Protein AF-A0A938MLX8-F1 (afdb_monomer)

Foldseek 3Di:
DVVVVVVVLVVCCVPPNPVVVVVVVVVVVVVLVVVLVVVVVPPDQLLPAEDEDPPQAQDVCSLVVLVVVVVVVNSVSVSVNVSVVSNHHYGGDDYPD

Sequence (97 aa):
MGSMKASVRRLYVRRAGEKSWDRRVKAVEDIWRTIRAQVQALKLDYSRVRLYQDGLPNCGHEPEIVKGLAQSGSQNHQLLQELMEKGATVMGTESPE

Mean predicted aligned error: 4.67 Å

Structure (mmCIF, N/CA/C/O backbone):
data_AF-A0A938MLX8-F1
#
_entry.id   AF-A0A938MLX8-F1
#
loop_
_atom_site.group_PDB
_atom_site.id
_atom_site.type_symbol
_atom_site.label_atom_id
_atom_site.label_alt_id
_atom_site.label_comp_id
_atom_site.label_asym_id
_atom_site.label_entity_id
_atom_site.label_seq_id
_atom_site.pdbx_PDB_ins_code
_atom_site.Cartn_x
_atom_site.Cartn_y
_atom_site.Cartn_z
_atom_site.occupancy
_atom_site.B_iso_or_equiv
_atom_site.auth_seq_id
_atom_site.auth_comp_id
_atom_site.auth_asym_id
_atom_site.auth_atom_id
_atom_site.pdbx_PDB_model_num
ATOM 1 N N . MET A 1 1 ? 16.602 2.806 0.474 1.00 51.03 1 MET A N 1
ATOM 2 C CA . MET A 1 1 ? 16.179 1.853 -0.589 1.00 51.03 1 MET A CA 1
ATOM 3 C C . MET A 1 1 ? 16.364 2.348 -2.039 1.00 51.03 1 MET A C 1
ATOM 5 O O . MET A 1 1 ? 16.302 1.526 -2.948 1.00 51.03 1 MET A O 1
ATOM 9 N N . GLY A 1 2 ? 16.637 3.635 -2.312 1.00 56.06 2 GLY A N 1
ATOM 10 C CA . GLY A 1 2 ? 16.808 4.135 -3.694 1.00 56.06 2 GLY A CA 1
ATOM 11 C C . GLY A 1 2 ? 18.058 3.629 -4.439 1.00 56.06 2 GLY A C 1
ATOM 12 O O . GLY A 1 2 ? 17.990 3.333 -5.631 1.00 56.06 2 GLY A O 1
ATOM 13 N N . SER A 1 3 ? 19.184 3.442 -3.740 1.00 60.69 3 SER A N 1
ATOM 14 C CA . SER A 1 3 ? 20.443 2.960 -4.338 1.00 60.69 3 SER A CA 1
ATOM 15 C C . SER A 1 3 ? 20.351 1.518 -4.854 1.00 60.69 3 SER A C 1
ATOM 17 O O . SER A 1 3 ? 20.893 1.204 -5.913 1.00 60.69 3 SER A O 1
ATOM 19 N N . MET A 1 4 ? 19.604 0.654 -4.157 1.00 69.19 4 MET A N 1
ATOM 20 C CA . MET A 1 4 ? 19.386 -0.738 -4.556 1.00 69.19 4 MET A CA 1
ATOM 21 C C . MET A 1 4 ? 18.510 -0.838 -5.813 1.00 69.19 4 MET A C 1
ATOM 23 O O . MET A 1 4 ? 18.883 -1.543 -6.748 1.00 69.19 4 MET A O 1
ATOM 27 N N . LYS A 1 5 ? 17.413 -0.065 -5.899 1.00 74.62 5 LYS A N 1
ATOM 28 C CA . LYS A 1 5 ? 16.586 0.034 -7.121 1.00 74.62 5 LYS A CA 1
ATOM 29 C C . LYS A 1 5 ? 17.423 0.446 -8.338 1.00 74.62 5 LYS A C 1
ATOM 31 O O . LYS A 1 5 ? 17.307 -0.168 -9.398 1.00 74.62 5 LYS A O 1
ATOM 36 N N . ALA A 1 6 ? 18.299 1.440 -8.179 1.00 80.12 6 ALA A N 1
ATOM 37 C CA . ALA A 1 6 ? 19.171 1.904 -9.257 1.00 80.12 6 ALA A CA 1
ATOM 38 C C . ALA A 1 6 ? 20.184 0.830 -9.696 1.00 80.12 6 ALA A C 1
ATOM 40 O O . ALA A 1 6 ? 20.385 0.627 -10.894 1.00 80.12 6 ALA A O 1
ATOM 41 N N . SER A 1 7 ? 20.787 0.105 -8.749 1.00 84.56 7 SER A N 1
ATOM 42 C CA . SER A 1 7 ? 21.702 -1.005 -9.051 1.00 84.56 7 SER A CA 1
ATOM 43 C C . SER A 1 7 ? 21.001 -2.163 -9.765 1.00 84.56 7 SER A C 1
ATOM 45 O O . SER A 1 7 ? 21.520 -2.656 -10.766 1.00 84.56 7 SER A O 1
ATOM 47 N N . VAL A 1 8 ? 19.802 -2.546 -9.315 1.00 86.38 8 VAL A N 1
ATOM 48 C CA . VAL A 1 8 ? 18.985 -3.589 -9.958 1.00 86.38 8 VAL A CA 1
ATOM 49 C C . VAL A 1 8 ? 18.629 -3.194 -11.390 1.00 86.38 8 VAL A C 1
ATOM 51 O O . VAL A 1 8 ? 18.827 -3.995 -12.304 1.00 86.38 8 VAL A O 1
ATOM 54 N N . ARG A 1 9 ? 18.181 -1.949 -11.614 1.00 88.62 9 ARG A N 1
ATOM 55 C CA . ARG A 1 9 ? 17.902 -1.441 -12.965 1.00 88.62 9 ARG A CA 1
ATOM 56 C C . ARG A 1 9 ? 19.140 -1.521 -13.852 1.00 88.62 9 ARG A C 1
ATOM 58 O O . ARG A 1 9 ? 19.057 -2.083 -14.937 1.00 88.62 9 ARG A O 1
ATOM 65 N N . ARG A 1 10 ? 20.288 -0.996 -13.400 1.00 89.50 10 ARG A N 1
ATOM 66 C CA . ARG A 1 10 ? 21.535 -1.004 -14.190 1.00 89.50 10 ARG A CA 1
ATOM 67 C C . ARG A 1 10 ? 21.939 -2.416 -14.610 1.00 89.50 10 ARG A C 1
ATOM 69 O O . ARG A 1 10 ? 22.255 -2.634 -15.776 1.00 89.50 10 ARG A O 1
ATOM 76 N N . LEU A 1 11 ? 21.905 -3.370 -13.679 1.00 90.12 11 LEU A N 1
ATOM 77 C CA . LEU A 1 11 ? 22.243 -4.766 -13.963 1.00 90.12 11 LEU A CA 1
ATOM 78 C C . LEU A 1 11 ? 21.263 -5.396 -14.959 1.00 90.12 11 LEU A C 1
ATOM 80 O O . LEU A 1 11 ? 21.689 -6.073 -15.895 1.00 90.12 11 LEU A O 1
ATOM 84 N N . TYR A 1 12 ? 19.964 -5.142 -14.791 1.00 88.56 12 TYR A N 1
ATOM 85 C CA . TYR A 1 12 ? 18.938 -5.675 -15.679 1.00 88.56 12 TYR A CA 1
ATOM 86 C C . TYR A 1 12 ? 19.048 -5.093 -17.091 1.00 88.56 12 TYR A C 1
ATOM 88 O O . TYR A 1 12 ? 19.083 -5.845 -18.063 1.00 88.56 12 TYR A O 1
ATOM 96 N N . VAL A 1 13 ? 19.173 -3.769 -17.210 1.00 92.00 13 VAL A N 1
ATOM 97 C CA . VAL A 1 13 ? 19.330 -3.068 -18.493 1.00 92.00 13 VAL A CA 1
ATOM 98 C C . VAL A 1 13 ? 20.593 -3.532 -19.215 1.00 92.00 13 VAL A C 1
ATOM 100 O O . VAL A 1 13 ? 20.529 -3.810 -20.408 1.00 92.00 13 VAL A O 1
ATOM 103 N N . ARG A 1 14 ? 21.717 -3.711 -18.505 1.00 91.25 14 ARG A N 1
ATOM 104 C CA . ARG A 1 14 ? 22.954 -4.244 -19.102 1.00 91.25 14 ARG A CA 1
ATOM 105 C C . ARG A 1 14 ? 22.751 -5.631 -19.724 1.00 91.25 14 ARG A C 1
ATOM 107 O O . ARG A 1 14 ? 23.379 -5.934 -20.731 1.00 91.25 14 ARG A O 1
ATOM 114 N N . ARG A 1 15 ? 21.908 -6.476 -19.123 1.00 91.06 15 ARG A N 1
ATOM 115 C CA . ARG A 1 15 ? 21.667 -7.854 -19.582 1.00 91.06 15 ARG A CA 1
ATOM 116 C C . ARG A 1 15 ? 20.574 -7.960 -20.649 1.00 91.06 15 ARG A C 1
ATOM 118 O O . ARG A 1 15 ? 20.701 -8.781 -21.548 1.00 91.06 15 ARG A O 1
ATOM 125 N N . ALA A 1 16 ? 19.491 -7.198 -20.517 1.00 89.25 16 ALA A N 1
ATOM 126 C CA . ALA A 1 16 ? 18.250 -7.400 -21.273 1.00 89.25 16 ALA A CA 1
ATOM 127 C C . ALA A 1 16 ? 17.790 -6.168 -22.077 1.00 89.25 16 ALA A C 1
ATOM 129 O O . ALA A 1 16 ? 16.823 -6.261 -22.836 1.00 89.25 16 ALA A O 1
ATOM 130 N N . GLY A 1 17 ? 18.465 -5.027 -21.929 1.00 93.00 17 GLY A N 1
ATOM 131 C CA . GLY A 1 17 ? 18.152 -3.770 -22.606 1.00 93.00 17 GLY A CA 1
ATOM 132 C C . GLY A 1 17 ? 17.020 -2.961 -21.961 1.00 93.00 17 GLY A C 1
ATOM 133 O O . G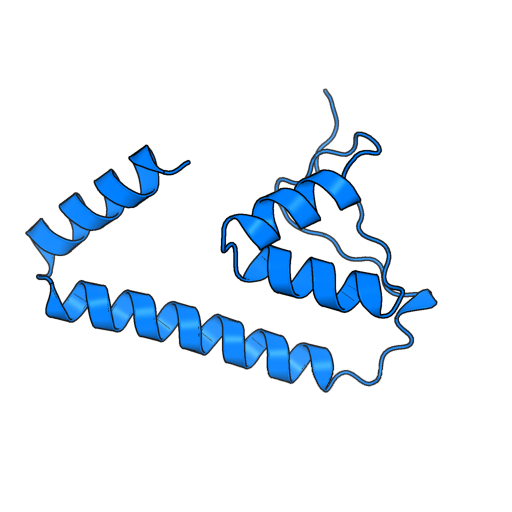LY A 1 17 ? 16.212 -3.471 -21.182 1.00 93.00 17 GLY A O 1
ATOM 134 N N . GLU A 1 18 ? 16.950 -1.679 -22.328 1.00 92.50 18 GLU A N 1
ATOM 135 C CA . GLU A 1 18 ? 15.975 -0.711 -21.796 1.00 92.50 18 GLU A CA 1
ATOM 136 C C . GLU A 1 18 ? 14.520 -1.107 -22.101 1.00 92.50 18 GLU A C 1
ATOM 138 O O . GLU A 1 18 ? 13.683 -1.151 -21.207 1.00 92.50 18 GLU A O 1
ATOM 143 N N . LYS A 1 19 ? 14.222 -1.550 -23.331 1.00 92.19 19 LYS A N 1
ATOM 144 C CA . LYS A 1 19 ? 12.859 -1.982 -23.703 1.00 92.19 19 LYS A CA 1
ATOM 145 C C . LYS A 1 19 ? 12.338 -3.141 -22.845 1.00 92.19 19 LYS A C 1
ATOM 147 O O . LYS A 1 19 ? 11.134 -3.246 -22.624 1.00 92.19 19 LYS A O 1
ATOM 152 N N . SER A 1 20 ? 13.217 -4.045 -22.412 1.00 92.00 20 SER A N 1
ATOM 153 C CA . SER A 1 20 ? 12.838 -5.165 -21.542 1.00 92.00 20 SER A CA 1
ATOM 154 C C . SER A 1 20 ? 12.608 -4.694 -20.108 1.00 92.00 20 SER A C 1
ATOM 156 O O . SER A 1 20 ? 11.712 -5.201 -19.435 1.00 92.00 20 SER A O 1
ATOM 158 N N . TRP A 1 21 ? 13.384 -3.706 -19.652 1.00 92.44 21 TRP A N 1
ATOM 159 C CA . TRP A 1 21 ? 13.163 -3.046 -18.369 1.00 92.44 21 TRP A CA 1
ATOM 160 C C . TRP A 1 21 ? 11.799 -2.352 -18.328 1.00 92.44 21 TRP A C 1
ATOM 162 O O . TRP A 1 21 ? 11.022 -2.615 -17.413 1.00 92.44 21 TRP A O 1
ATOM 172 N N . ASP A 1 22 ? 11.461 -1.5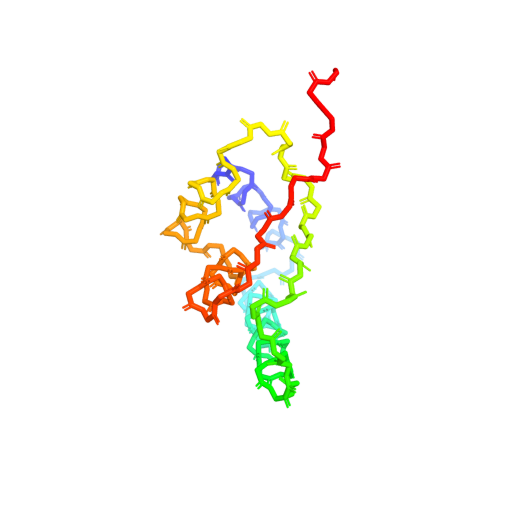65 -19.350 1.00 92.69 22 ASP A N 1
ATOM 173 C CA . ASP A 1 22 ? 10.177 -0.857 -19.416 1.00 92.69 22 ASP A CA 1
ATOM 174 C C . ASP A 1 22 ? 8.991 -1.828 -19.420 1.00 92.69 22 ASP A C 1
ATOM 176 O O . ASP A 1 22 ? 8.020 -1.643 -18.686 1.00 92.69 22 ASP A O 1
ATOM 180 N N . ARG A 1 23 ? 9.089 -2.930 -20.180 1.00 94.12 23 ARG A N 1
ATOM 181 C CA . ARG A 1 23 ? 8.078 -4.001 -20.150 1.00 94.12 23 ARG A CA 1
ATOM 182 C C . ARG A 1 23 ? 7.936 -4.620 -18.764 1.00 94.12 23 ARG A C 1
ATOM 184 O O . ARG A 1 23 ? 6.818 -4.894 -18.343 1.00 94.12 23 ARG A O 1
ATOM 191 N N . ARG A 1 24 ? 9.048 -4.845 -18.057 1.00 92.50 24 ARG A N 1
ATOM 192 C CA . ARG A 1 24 ? 9.029 -5.387 -16.694 1.00 92.50 24 ARG A CA 1
ATOM 193 C C . ARG A 1 24 ? 8.355 -4.422 -15.723 1.00 92.50 24 ARG A C 1
ATOM 195 O O . ARG A 1 24 ? 7.534 -4.871 -14.931 1.00 92.50 24 ARG A O 1
ATOM 202 N N . VAL A 1 25 ? 8.695 -3.133 -15.775 1.00 91.81 25 VAL A N 1
ATOM 203 C CA . VAL A 1 25 ? 8.066 -2.104 -14.931 1.00 91.81 25 VAL A CA 1
ATOM 204 C C . VAL A 1 25 ? 6.561 -2.084 -15.178 1.00 91.81 25 VAL A C 1
ATOM 206 O O . VAL A 1 25 ? 5.796 -2.257 -14.233 1.00 91.81 25 VAL A O 1
ATOM 209 N N . LYS A 1 26 ? 6.146 -2.017 -16.447 1.00 94.94 26 LYS A N 1
ATOM 210 C CA . LYS A 1 26 ? 4.731 -2.037 -16.826 1.00 94.94 26 LYS A CA 1
ATOM 211 C C . LYS A 1 26 ? 4.008 -3.301 -16.351 1.00 94.94 26 LYS A C 1
ATOM 213 O O . LYS A 1 26 ? 2.909 -3.212 -15.820 1.00 94.94 26 LYS A O 1
ATOM 218 N N . ALA A 1 27 ? 4.630 -4.473 -16.477 1.00 95.81 27 ALA A N 1
ATOM 219 C CA . ALA A 1 27 ? 4.041 -5.722 -15.995 1.00 95.81 27 ALA A CA 1
ATOM 220 C C . ALA A 1 27 ? 3.821 -5.714 -14.471 1.00 95.81 27 ALA A C 1
ATOM 222 O O . ALA A 1 27 ? 2.791 -6.185 -13.995 1.00 95.81 27 ALA A O 1
ATOM 223 N N . VAL A 1 28 ? 4.762 -5.158 -13.700 1.00 94.25 28 VAL A N 1
ATOM 224 C CA . VAL A 1 28 ? 4.612 -5.006 -12.243 1.00 94.25 28 VAL A CA 1
ATOM 225 C C . VAL A 1 28 ? 3.490 -4.020 -11.906 1.00 94.25 28 VAL A C 1
ATOM 227 O O . VAL A 1 28 ? 2.677 -4.304 -11.027 1.00 94.25 28 VAL A O 1
ATOM 230 N N . GLU A 1 29 ? 3.397 -2.900 -12.623 1.00 94.19 29 GLU A N 1
ATOM 231 C CA . GLU A 1 29 ? 2.303 -1.938 -12.456 1.00 94.19 29 GLU A CA 1
ATOM 232 C C . GLU A 1 29 ? 0.936 -2.565 -12.766 1.00 94.19 29 GLU A C 1
ATOM 234 O O . GLU A 1 29 ? -0.023 -2.367 -12.017 1.00 94.19 29 GLU A O 1
ATOM 239 N N . ASP A 1 30 ? 0.852 -3.360 -13.834 1.00 97.00 30 ASP A N 1
ATOM 240 C CA . ASP A 1 30 ? -0.357 -4.077 -14.241 1.00 97.00 30 ASP A CA 1
ATOM 241 C C . ASP A 1 30 ? -0.792 -5.111 -13.188 1.00 97.00 30 ASP A C 1
ATOM 243 O O . ASP A 1 30 ? -1.986 -5.220 -12.885 1.00 97.00 30 ASP A O 1
ATOM 247 N N . ILE A 1 31 ? 0.164 -5.829 -12.584 1.00 97.00 31 ILE A N 1
ATOM 248 C CA . ILE A 1 31 ? -0.095 -6.748 -11.467 1.00 97.00 31 ILE A CA 1
ATOM 249 C C . ILE A 1 31 ? -0.702 -5.985 -10.288 1.00 97.00 31 ILE A C 1
ATOM 251 O O . ILE A 1 31 ? -1.770 -6.361 -9.805 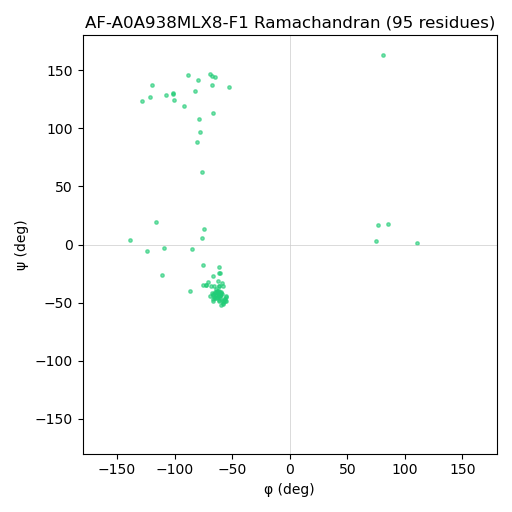1.00 97.00 31 ILE A O 1
ATOM 255 N N . TRP A 1 32 ? -0.078 -4.888 -9.852 1.00 96.06 32 TRP A N 1
ATOM 256 C CA . TRP A 1 32 ? -0.582 -4.115 -8.713 1.00 96.06 32 TRP A CA 1
ATOM 257 C C . TRP A 1 32 ? -1.948 -3.488 -8.979 1.00 96.06 32 TRP A C 1
ATOM 259 O O . TRP A 1 32 ? -2.803 -3.492 -8.092 1.00 96.06 32 TRP A O 1
ATOM 269 N N . ARG A 1 33 ? -2.196 -3.006 -10.203 1.00 96.50 33 ARG A N 1
ATOM 270 C CA . ARG A 1 33 ? -3.524 -2.528 -10.610 1.00 96.50 33 ARG A CA 1
ATOM 271 C C . ARG A 1 33 ? -4.569 -3.641 -10.510 1.00 96.50 33 ARG A C 1
ATOM 273 O O . ARG A 1 33 ? -5.663 -3.403 -10.004 1.00 96.50 33 ARG A O 1
ATOM 280 N N . THR A 1 34 ? -4.230 -4.848 -10.962 1.00 97.88 34 THR A N 1
ATOM 281 C CA . THR A 1 34 ? -5.138 -6.003 -10.930 1.00 97.88 34 THR A CA 1
ATOM 282 C C . THR A 1 34 ? -5.429 -6.442 -9.498 1.00 97.88 34 THR A C 1
ATOM 284 O O . THR A 1 34 ? -6.594 -6.595 -9.143 1.00 97.88 34 THR A O 1
ATOM 287 N N . ILE A 1 35 ? -4.401 -6.571 -8.652 1.00 96.94 35 ILE A N 1
ATOM 288 C CA . ILE A 1 35 ? -4.558 -6.906 -7.227 1.00 96.94 35 ILE A CA 1
ATOM 289 C C . ILE A 1 35 ? -5.473 -5.888 -6.543 1.00 96.94 35 ILE A C 1
ATOM 291 O O . ILE A 1 35 ? -6.438 -6.278 -5.891 1.00 96.94 35 ILE A O 1
ATOM 295 N N . ARG A 1 36 ? -5.221 -4.586 -6.741 1.00 96.00 36 ARG A N 1
ATOM 296 C CA . ARG A 1 36 ? -6.048 -3.509 -6.181 1.00 96.00 36 ARG A CA 1
ATOM 297 C C . ARG A 1 36 ? -7.514 -3.654 -6.584 1.00 96.00 36 ARG A C 1
ATOM 299 O O . ARG A 1 36 ? -8.380 -3.613 -5.717 1.00 96.00 36 ARG A O 1
ATOM 306 N N . ALA A 1 37 ? -7.787 -3.862 -7.872 1.00 96.31 37 ALA A N 1
ATOM 307 C CA . ALA A 1 37 ? -9.150 -4.037 -8.367 1.00 96.31 37 ALA A CA 1
ATOM 308 C C . ALA A 1 37 ? -9.840 -5.261 -7.742 1.00 96.31 37 ALA A C 1
ATOM 310 O O . ALA A 1 37 ? -10.988 -5.163 -7.316 1.00 96.31 37 ALA A O 1
ATOM 311 N N . GLN A 1 38 ? -9.137 -6.393 -7.637 1.00 97.50 38 GLN A N 1
ATOM 312 C C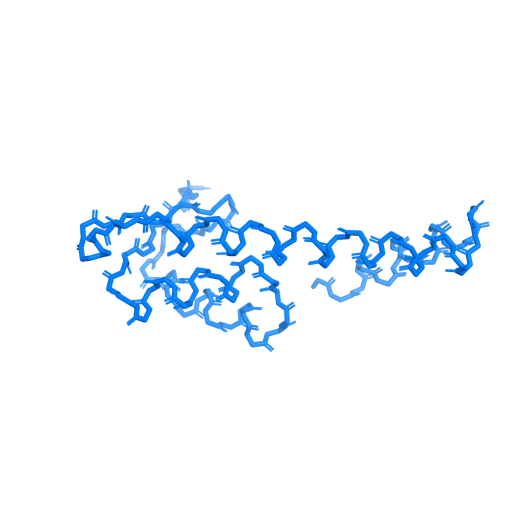A . GLN A 1 38 ? -9.695 -7.608 -7.038 1.00 97.50 38 GLN A CA 1
ATOM 313 C C . GLN A 1 38 ? -9.977 -7.433 -5.545 1.00 97.50 38 GLN A C 1
ATOM 315 O O . GLN A 1 38 ? -11.065 -7.772 -5.096 1.00 97.50 38 GLN A O 1
ATOM 320 N N . VAL A 1 39 ? -9.050 -6.840 -4.785 1.00 95.12 39 VAL A N 1
ATOM 321 C CA . VAL A 1 39 ? -9.253 -6.575 -3.353 1.00 95.12 39 VAL A CA 1
ATOM 322 C C . VAL A 1 39 ? -10.432 -5.630 -3.133 1.00 95.12 39 VAL A C 1
ATOM 324 O O . VAL A 1 39 ? -11.274 -5.895 -2.284 1.00 95.12 39 VAL A O 1
ATOM 327 N N . GLN A 1 40 ? -10.547 -4.560 -3.924 1.00 89.81 40 GLN A N 1
ATOM 328 C CA . GLN A 1 40 ? -11.668 -3.622 -3.816 1.00 89.81 40 GLN A CA 1
ATOM 329 C C . GLN A 1 40 ? -13.016 -4.248 -4.205 1.00 89.81 40 GLN A C 1
ATOM 331 O O . GLN A 1 40 ? -14.051 -3.805 -3.709 1.00 89.81 40 GLN A O 1
ATOM 336 N N . ALA A 1 41 ? -13.012 -5.271 -5.064 1.00 95.44 41 ALA A N 1
ATOM 337 C CA . ALA A 1 41 ? -14.205 -6.037 -5.409 1.00 95.44 41 ALA A CA 1
ATOM 338 C C . ALA A 1 41 ? -14.628 -7.020 -4.302 1.00 95.44 41 ALA A C 1
ATOM 340 O O . ALA A 1 41 ? -15.786 -7.453 -4.286 1.00 95.44 41 ALA A O 1
ATOM 341 N N . LEU A 1 42 ? -13.737 -7.348 -3.355 1.00 93.19 42 LEU A N 1
ATOM 342 C CA . LEU A 1 42 ? -14.117 -8.077 -2.149 1.00 93.19 42 LEU A CA 1
ATOM 343 C C . LEU A 1 42 ? -15.029 -7.166 -1.316 1.00 93.19 42 LEU A C 1
ATOM 345 O O . LEU A 1 42 ? -14.616 -6.123 -0.807 1.00 93.19 42 LEU A O 1
ATOM 349 N N . LYS A 1 43 ? -16.298 -7.558 -1.181 1.00 91.94 43 LYS A N 1
ATOM 350 C CA . LYS A 1 43 ? -17.309 -6.849 -0.381 1.00 91.94 43 LYS A CA 1
ATOM 351 C C . LYS A 1 43 ? -17.093 -7.110 1.114 1.00 91.94 43 LYS A C 1
ATOM 353 O O . LYS A 1 43 ? -17.921 -7.741 1.765 1.00 91.94 43 LYS A O 1
ATOM 358 N N . LEU A 1 44 ? -15.939 -6.694 1.626 1.00 94.88 44 LEU A N 1
ATOM 359 C CA . LEU A 1 44 ? -15.538 -6.883 3.016 1.00 94.88 44 LEU A CA 1
ATOM 360 C C . LEU A 1 44 ? -16.030 -5.727 3.885 1.00 94.88 44 LEU A C 1
ATOM 362 O O . LEU A 1 44 ? -16.033 -4.571 3.464 1.00 94.88 44 LEU A O 1
ATOM 366 N N . ASP A 1 45 ? -16.375 -6.048 5.127 1.00 96.31 45 ASP A N 1
ATOM 367 C CA . ASP A 1 45 ? -16.494 -5.055 6.189 1.00 96.31 45 ASP A CA 1
ATOM 368 C C . ASP A 1 45 ? -15.089 -4.698 6.684 1.00 96.31 45 ASP A C 1
ATOM 370 O O . ASP A 1 45 ? -14.494 -5.411 7.498 1.00 96.31 45 ASP A O 1
ATOM 374 N N . TYR A 1 46 ? -14.545 -3.602 6.153 1.00 96.81 46 TYR A N 1
ATOM 375 C CA . TYR A 1 46 ? -13.177 -3.179 6.430 1.00 96.81 46 TYR A CA 1
ATOM 376 C C . TYR A 1 46 ? -12.926 -2.868 7.905 1.00 96.81 46 TYR A C 1
ATOM 378 O O . TYR A 1 46 ? -11.806 -3.082 8.347 1.00 96.81 46 TYR A O 1
ATOM 386 N N . SER A 1 47 ? -13.943 -2.513 8.698 1.00 96.88 47 SER A N 1
ATOM 387 C CA . SER A 1 47 ? -13.781 -2.288 10.146 1.00 96.88 47 SER A CA 1
ATOM 388 C C . SER A 1 47 ? -13.302 -3.530 10.912 1.00 96.88 47 SER A C 1
ATOM 390 O O . SER A 1 47 ? -12.775 -3.434 12.020 1.00 96.88 47 SER A O 1
ATOM 392 N N . ARG A 1 48 ? -13.466 -4.714 10.312 1.00 97.44 48 ARG A N 1
ATOM 393 C CA . ARG A 1 48 ? -13.068 -6.011 10.872 1.00 97.44 48 ARG A CA 1
ATOM 394 C C . ARG A 1 48 ? -11.866 -6.622 10.156 1.00 97.44 48 ARG A C 1
ATOM 396 O O . ARG A 1 48 ? -11.410 -7.700 10.542 1.00 97.44 48 ARG A O 1
ATOM 403 N N . VAL A 1 49 ? -11.365 -5.970 9.109 1.00 97.94 49 VAL A N 1
ATOM 404 C CA . VAL A 1 49 ? -10.238 -6.457 8.313 1.00 97.94 49 VAL A CA 1
ATOM 405 C C . VAL A 1 49 ? -8.929 -6.096 9.002 1.00 97.94 49 VAL A C 1
ATOM 407 O O . VAL A 1 49 ? -8.697 -4.948 9.379 1.00 97.94 49 VAL A O 1
ATOM 410 N N . ARG A 1 50 ? -8.050 -7.092 9.110 1.00 97.75 50 ARG A N 1
ATOM 411 C CA . ARG A 1 50 ? -6.662 -6.924 9.538 1.00 97.75 50 ARG A CA 1
ATOM 412 C C . ARG A 1 50 ? -5.740 -7.108 8.341 1.00 97.75 50 ARG A C 1
ATOM 414 O O . ARG A 1 50 ? -5.868 -8.094 7.616 1.00 97.75 50 ARG A O 1
ATOM 421 N N . LEU A 1 51 ? -4.842 -6.156 8.128 1.00 97.31 51 LEU A N 1
ATOM 422 C CA . LEU A 1 51 ? -3.878 -6.158 7.035 1.00 97.31 51 LEU A CA 1
ATOM 423 C C . LEU A 1 51 ? -2.515 -6.590 7.563 1.00 97.31 51 LEU A C 1
ATOM 425 O O . LEU A 1 51 ? -2.023 -6.025 8.535 1.00 97.31 51 LEU A O 1
ATOM 429 N N . TYR A 1 52 ? -1.902 -7.552 6.885 1.00 95.62 52 TYR A N 1
ATOM 430 C CA . TYR A 1 52 ? -0.575 -8.062 7.207 1.00 95.62 52 TYR A CA 1
ATOM 431 C C . TYR A 1 52 ? 0.325 -7.863 5.990 1.00 95.62 52 TYR A C 1
ATOM 433 O O . TYR A 1 52 ? -0.030 -8.269 4.881 1.00 95.62 52 TYR A O 1
ATOM 441 N N . GLN A 1 53 ? 1.470 -7.220 6.194 1.00 92.50 53 GLN A N 1
ATOM 442 C CA . GLN A 1 53 ? 2.474 -6.972 5.167 1.00 92.50 53 GLN A CA 1
ATOM 443 C C . GLN A 1 53 ? 3.814 -7.444 5.700 1.00 92.50 53 GLN A C 1
ATOM 445 O O . GLN A 1 53 ? 4.262 -6.965 6.732 1.00 92.50 53 GLN A O 1
ATOM 450 N N . ASP A 1 54 ? 4.438 -8.349 4.956 1.00 92.31 54 ASP A N 1
ATOM 451 C CA . ASP A 1 54 ? 5.768 -8.867 5.258 1.00 92.31 54 ASP A CA 1
ATOM 452 C C . ASP A 1 54 ? 6.784 -7.730 5.446 1.00 92.31 54 ASP A C 1
ATOM 454 O O . ASP A 1 54 ? 6.797 -6.771 4.655 1.00 92.31 54 ASP A O 1
ATOM 458 N N . GLY A 1 55 ? 7.613 -7.845 6.488 1.00 90.25 55 GLY A N 1
ATOM 459 C CA . GLY A 1 55 ? 8.633 -6.863 6.844 1.00 90.25 55 GLY A CA 1
ATOM 460 C C . GLY A 1 55 ? 8.117 -5.595 7.536 1.00 90.25 55 GLY A C 1
ATOM 461 O O . GLY A 1 55 ? 8.839 -4.594 7.554 1.00 90.25 55 GLY A O 1
ATOM 462 N N . LEU A 1 56 ? 6.891 -5.592 8.074 1.00 94.00 56 LEU A N 1
ATOM 463 C CA . LEU A 1 56 ? 6.370 -4.464 8.850 1.00 94.00 56 LEU A CA 1
ATOM 464 C C . LEU A 1 56 ? 6.671 -4.671 10.347 1.00 94.00 56 LEU A C 1
ATOM 466 O O . LEU A 1 56 ? 6.197 -5.649 10.924 1.00 94.00 56 LEU A O 1
ATOM 470 N N . PRO A 1 57 ? 7.432 -3.783 11.010 1.00 93.69 57 PRO A N 1
ATOM 471 C CA . PRO A 1 57 ? 7.779 -3.963 12.417 1.00 93.69 57 PRO A CA 1
ATOM 472 C C . PRO A 1 57 ? 6.551 -3.823 13.317 1.00 93.69 57 PRO A C 1
ATOM 474 O O . PRO A 1 57 ? 5.763 -2.902 13.131 1.00 93.69 57 PRO A O 1
ATOM 477 N N . ASN A 1 58 ? 6.417 -4.704 14.308 1.00 93.69 58 ASN A N 1
ATOM 478 C CA . ASN A 1 58 ? 5.439 -4.569 15.383 1.00 93.69 58 ASN A CA 1
ATOM 479 C C . ASN A 1 58 ? 5.971 -3.589 16.440 1.00 93.69 58 ASN A C 1
ATOM 481 O O . ASN A 1 58 ? 6.685 -3.975 17.368 1.00 93.69 58 ASN A O 1
ATOM 485 N N . CYS A 1 59 ? 5.691 -2.303 16.244 1.00 93.69 59 CYS A N 1
ATOM 486 C CA . CYS A 1 59 ? 6.255 -1.200 17.022 1.00 93.69 59 CYS A CA 1
ATOM 487 C C . CYS A 1 59 ? 5.253 -0.091 17.382 1.00 93.69 59 CYS A C 1
ATOM 489 O O . CYS A 1 59 ? 5.659 0.914 17.964 1.00 93.69 59 CYS A O 1
ATOM 491 N N . GLY A 1 60 ? 3.968 -0.236 17.043 1.00 94.19 60 GLY A N 1
ATOM 492 C CA . GLY A 1 60 ? 2.931 0.771 17.306 1.00 94.19 60 GLY A CA 1
ATOM 493 C C . GLY A 1 60 ? 2.974 1.990 16.375 1.00 94.19 60 GLY A C 1
ATOM 494 O O . GLY A 1 60 ? 2.188 2.919 16.551 1.00 94.19 60 GLY A O 1
ATOM 495 N N . HIS A 1 61 ? 3.889 1.992 15.401 1.00 95.69 61 HIS A N 1
ATOM 496 C CA . HIS A 1 61 ? 4.034 3.022 14.368 1.00 95.69 61 HIS A CA 1
ATOM 497 C C . HIS A 1 61 ? 3.781 2.471 12.955 1.00 95.69 61 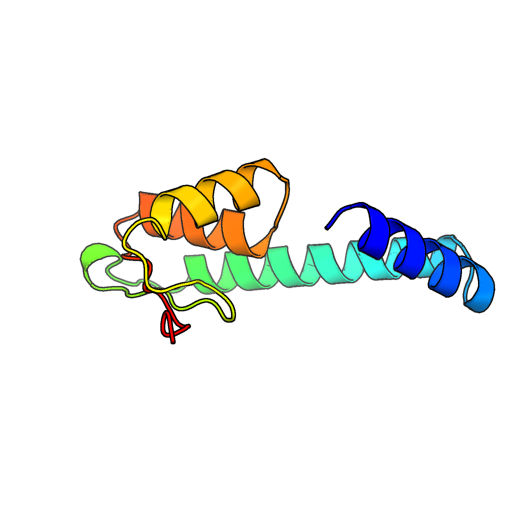HIS A C 1
ATOM 499 O O . HIS A 1 61 ? 4.219 3.037 11.948 1.00 95.69 61 HIS A O 1
ATOM 505 N N . GLU A 1 62 ? 3.110 1.324 12.859 1.00 96.38 62 GLU A N 1
ATOM 506 C CA . GLU A 1 62 ? 2.787 0.659 11.600 1.00 96.38 62 GLU A CA 1
ATOM 507 C C . GLU A 1 62 ? 2.014 1.578 10.644 1.00 96.38 62 GLU A C 1
ATOM 509 O O . GLU A 1 62 ? 2.399 1.655 9.470 1.00 96.38 62 GLU A O 1
ATOM 514 N N . PRO A 1 63 ? 0.979 2.324 11.092 1.00 97.25 63 PRO A N 1
ATOM 515 C CA . PRO A 1 63 ? 0.253 3.242 10.220 1.00 97.25 63 PRO A CA 1
ATOM 516 C C . PRO A 1 63 ? 1.146 4.331 9.611 1.00 97.25 63 PRO A C 1
ATOM 518 O O . PRO A 1 63 ? 1.034 4.643 8.421 1.00 97.25 63 PRO A O 1
ATOM 521 N N . GLU A 1 64 ? 2.056 4.899 10.403 1.00 97.62 64 GLU A N 1
ATOM 522 C CA . GLU A 1 64 ? 2.981 5.951 9.981 1.00 97.62 64 GLU A CA 1
ATOM 523 C C . GLU A 1 64 ? 4.001 5.421 8.972 1.00 97.62 64 GLU A C 1
ATOM 525 O O . GLU A 1 64 ? 4.268 6.077 7.960 1.00 97.62 64 GLU A O 1
ATOM 530 N N . ILE A 1 65 ? 4.528 4.215 9.207 1.00 96.06 65 ILE A N 1
ATOM 531 C CA . ILE A 1 65 ? 5.452 3.541 8.288 1.00 96.06 65 ILE A CA 1
ATOM 532 C C . ILE A 1 65 ? 4.765 3.284 6.946 1.00 96.06 65 ILE A C 1
ATOM 534 O O . ILE A 1 65 ? 5.315 3.62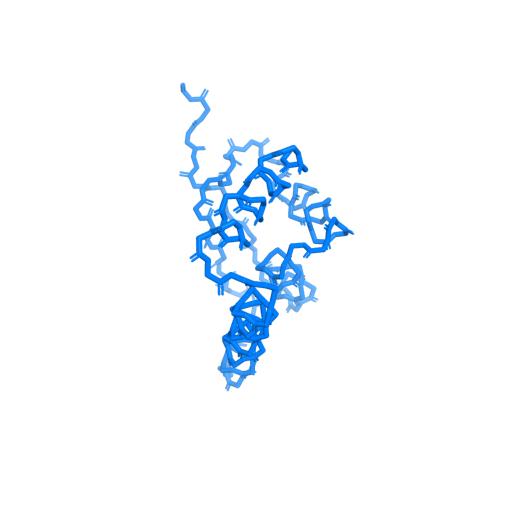7 5.894 1.00 96.06 65 ILE A O 1
ATOM 538 N N . VAL A 1 66 ? 3.541 2.741 6.968 1.00 97.31 66 VAL A N 1
ATOM 539 C CA . VAL A 1 66 ? 2.753 2.506 5.751 1.00 97.31 66 VAL A CA 1
ATOM 540 C C . VAL A 1 66 ? 2.537 3.808 4.987 1.00 97.31 66 VAL A C 1
ATOM 542 O O . VAL A 1 66 ? 2.823 3.862 3.789 1.00 97.31 66 VAL A O 1
ATOM 545 N N . LYS A 1 67 ? 2.108 4.876 5.666 1.00 97.38 67 LYS A N 1
ATOM 546 C CA . LYS A 1 67 ? 1.878 6.186 5.044 1.00 97.38 67 LYS A CA 1
ATOM 547 C C . LYS A 1 67 ? 3.155 6.766 4.425 1.00 97.38 67 LYS A C 1
ATOM 549 O O . LYS A 1 67 ? 3.123 7.234 3.287 1.00 97.38 67 LYS A O 1
ATOM 554 N N . GLY A 1 68 ? 4.289 6.696 5.122 1.00 97.06 68 GLY A N 1
ATOM 555 C CA . GLY A 1 68 ? 5.574 7.180 4.604 1.00 97.06 68 GLY A CA 1
ATOM 556 C C . GLY A 1 68 ? 6.043 6.417 3.358 1.00 97.06 68 GLY A C 1
ATOM 557 O O . GLY A 1 68 ? 6.513 7.009 2.378 1.00 97.06 68 GLY A O 1
ATOM 558 N N . LEU A 1 69 ? 5.867 5.093 3.342 1.00 95.44 69 LEU A N 1
ATOM 559 C CA . LEU A 1 69 ? 6.217 4.256 2.191 1.00 95.44 69 LEU A CA 1
ATOM 560 C C . LEU A 1 69 ? 5.245 4.438 1.017 1.00 95.44 69 LEU A C 1
ATOM 562 O O . LEU A 1 69 ? 5.675 4.430 -0.141 1.00 95.44 69 LEU A O 1
ATOM 566 N N . ALA A 1 70 ? 3.961 4.664 1.293 1.00 96.31 70 ALA A N 1
ATOM 567 C CA . ALA A 1 70 ? 2.962 4.986 0.280 1.00 96.31 70 ALA A CA 1
ATOM 568 C C . ALA A 1 70 ? 3.281 6.313 -0.431 1.00 96.31 70 ALA A C 1
ATOM 570 O O . ALA A 1 70 ? 3.284 6.372 -1.666 1.00 96.31 70 ALA A O 1
ATOM 571 N N . GLN A 1 71 ? 3.647 7.346 0.337 1.00 96.19 71 GLN A N 1
ATOM 572 C CA . GLN A 1 71 ? 4.110 8.642 -0.179 1.00 96.19 71 GLN A CA 1
ATOM 573 C C . GLN A 1 71 ? 5.396 8.521 -1.007 1.00 96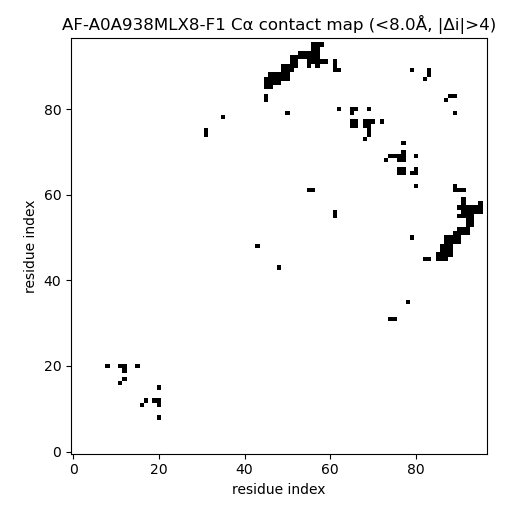.19 71 GLN A C 1
ATOM 575 O O . GLN A 1 71 ? 5.580 9.241 -1.985 1.00 96.19 71 GLN A O 1
ATOM 580 N N . SER A 1 72 ? 6.254 7.555 -0.674 1.00 93.69 72 SER A N 1
ATOM 581 C CA . SER A 1 72 ? 7.471 7.236 -1.434 1.00 93.69 72 SER A CA 1
ATOM 582 C C . SER A 1 72 ? 7.203 6.449 -2.734 1.00 93.69 72 SER A C 1
ATOM 584 O O . SER A 1 72 ? 8.145 6.004 -3.396 1.00 93.69 72 SER A O 1
ATOM 586 N N . GLY A 1 73 ? 5.934 6.244 -3.108 1.00 92.62 73 GLY A N 1
ATOM 587 C CA . GLY A 1 73 ? 5.527 5.589 -4.356 1.00 92.62 73 GLY A CA 1
ATOM 588 C C . GLY A 1 73 ? 5.465 4.062 -4.288 1.00 92.62 73 GLY A C 1
ATOM 589 O O . GLY A 1 73 ? 5.504 3.393 -5.321 1.00 92.62 73 GLY A O 1
ATOM 590 N N . SER A 1 74 ? 5.420 3.481 -3.088 1.00 93.38 74 SER A N 1
ATOM 591 C CA . SER A 1 74 ? 5.334 2.031 -2.920 1.00 93.38 74 SER A CA 1
ATOM 592 C C . SER A 1 74 ? 3.902 1.537 -3.147 1.00 93.38 74 SER A C 1
ATOM 594 O O . SER A 1 74 ? 3.021 1.777 -2.324 1.00 93.38 74 SER A O 1
ATOM 596 N N . GLN A 1 75 ? 3.652 0.851 -4.267 1.00 94.69 75 GLN A N 1
ATOM 597 C CA . GLN A 1 75 ? 2.292 0.489 -4.696 1.00 94.69 75 GLN A CA 1
ATOM 598 C C . GLN A 1 75 ? 1.548 -0.411 -3.700 1.00 94.69 75 GLN A C 1
ATOM 600 O O . GLN A 1 75 ? 0.341 -0.248 -3.519 1.00 94.69 75 GLN A O 1
ATOM 605 N N . ASN A 1 76 ? 2.251 -1.330 -3.029 1.00 94.88 76 ASN A N 1
ATOM 606 C CA . ASN A 1 76 ? 1.650 -2.169 -1.992 1.00 94.88 76 ASN A CA 1
ATOM 607 C C . ASN A 1 76 ? 1.240 -1.338 -0.768 1.00 94.88 76 ASN A C 1
ATOM 609 O O . ASN A 1 76 ? 0.124 -1.480 -0.288 1.00 94.88 76 ASN A O 1
ATOM 613 N N . HIS A 1 77 ? 2.080 -0.404 -0.317 1.00 96.69 77 HIS A N 1
ATOM 614 C CA . HIS A 1 77 ? 1.767 0.452 0.831 1.00 96.69 77 HIS A CA 1
ATOM 615 C C . HIS A 1 77 ? 0.672 1.473 0.511 1.00 96.69 77 HIS A C 1
ATOM 617 O O . HIS A 1 77 ? -0.144 1.773 1.372 1.00 96.69 77 HIS A O 1
ATOM 623 N N . GLN A 1 78 ? 0.585 1.946 -0.736 1.00 97.38 78 GLN A N 1
ATOM 624 C CA . GLN A 1 78 ? -0.558 2.742 -1.196 1.00 97.38 78 GLN A CA 1
ATOM 625 C C . GLN A 1 78 ? -1.867 1.951 -1.113 1.00 97.38 78 GLN A C 1
ATOM 627 O O . GLN A 1 78 ? -2.892 2.498 -0.722 1.00 97.38 78 GLN A O 1
ATOM 632 N N . LEU A 1 79 ? -1.846 0.659 -1.463 1.00 97.19 79 LEU A N 1
ATOM 633 C CA . LEU A 1 79 ? -3.015 -0.202 -1.280 1.00 97.19 79 LEU A CA 1
ATOM 634 C C . LEU A 1 79 ? -3.360 -0.367 0.204 1.00 97.19 79 LEU A C 1
ATOM 636 O O . LEU A 1 79 ? -4.520 -0.205 0.561 1.00 97.19 79 LEU A O 1
ATOM 640 N N . LEU A 1 80 ? -2.379 -0.631 1.070 1.00 97.38 80 LEU A N 1
ATOM 641 C CA . LEU A 1 80 ? -2.615 -0.726 2.515 1.00 97.38 80 LEU A CA 1
ATOM 642 C C . LEU A 1 80 ? -3.236 0.560 3.072 1.00 97.38 80 LEU A C 1
ATOM 644 O O . LEU A 1 80 ? -4.240 0.484 3.774 1.00 97.38 80 LEU A O 1
ATOM 648 N N . GLN A 1 81 ? -2.695 1.725 2.702 1.00 97.88 81 GLN A N 1
ATOM 649 C CA . GLN A 1 81 ? -3.216 3.022 3.126 1.00 97.88 81 GLN A CA 1
ATOM 650 C C . GLN A 1 81 ? -4.685 3.209 2.713 1.00 97.88 81 GLN A C 1
ATOM 652 O O . GLN A 1 81 ? -5.509 3.552 3.554 1.00 97.88 81 GLN A O 1
ATOM 657 N N . GLU A 1 82 ? -5.043 2.930 1.457 1.00 96.94 82 GLU A N 1
ATOM 658 C CA . GLU A 1 82 ? -6.437 3.037 0.994 1.00 96.94 82 GLU A CA 1
ATOM 659 C C . GLU A 1 82 ? -7.390 2.100 1.748 1.00 96.94 82 GLU A C 1
ATOM 661 O O . GLU A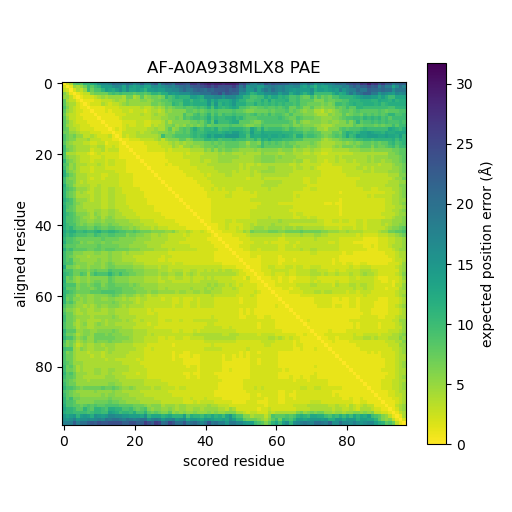 1 82 ? -8.548 2.438 1.986 1.00 96.94 82 GLU A O 1
ATOM 666 N N . LEU A 1 83 ? -6.935 0.899 2.111 1.00 97.50 83 LEU A N 1
ATOM 667 C CA . LEU A 1 83 ? -7.745 -0.045 2.883 1.00 97.50 83 LEU A CA 1
ATOM 668 C C . LEU A 1 83 ? -7.887 0.404 4.343 1.00 97.50 83 LEU A C 1
ATOM 670 O O . LEU A 1 83 ? -8.960 0.244 4.925 1.00 97.50 83 LEU A O 1
ATOM 674 N N . MET A 1 84 ? -6.847 1.015 4.914 1.00 97.38 84 MET A N 1
ATOM 675 C CA . MET A 1 84 ? -6.911 1.637 6.238 1.00 97.38 84 MET A CA 1
ATOM 676 C C . MET A 1 84 ? -7.874 2.826 6.264 1.00 97.38 84 MET A C 1
ATOM 678 O O . MET A 1 84 ? -8.665 2.946 7.193 1.00 97.38 84 MET A O 1
ATOM 682 N N . GLU A 1 85 ? -7.884 3.659 5.220 1.00 96.88 85 GLU A N 1
ATOM 683 C CA . GLU A 1 85 ? -8.846 4.763 5.063 1.00 96.88 85 GLU A CA 1
ATOM 684 C C . GLU A 1 85 ? -10.303 4.265 5.005 1.00 96.88 85 GLU A C 1
ATOM 686 O O . GLU A 1 85 ? -11.223 4.988 5.383 1.00 96.88 85 GLU A O 1
ATOM 691 N N . LYS A 1 86 ? -10.522 3.007 4.599 1.00 96.69 86 LYS A N 1
ATOM 692 C CA . LYS A 1 86 ? -11.831 2.332 4.647 1.00 96.69 86 LYS A CA 1
ATOM 693 C C . LYS A 1 86 ? -12.155 1.688 6.002 1.00 96.69 86 LYS A C 1
ATOM 695 O O . LYS A 1 86 ? -13.256 1.167 6.160 1.00 96.69 86 LYS A O 1
ATOM 700 N N . GLY A 1 87 ? -11.232 1.712 6.963 1.00 97.25 87 GLY A N 1
ATOM 701 C CA . GLY A 1 87 ? -11.418 1.199 8.325 1.00 97.25 87 GLY A CA 1
ATOM 702 C C . GLY A 1 87 ? -10.624 -0.064 8.665 1.00 97.25 87 GLY A C 1
ATOM 703 O O . GLY A 1 87 ? -10.745 -0.553 9.786 1.00 97.25 87 GLY A O 1
ATOM 704 N N . ALA A 1 88 ? -9.817 -0.597 7.742 1.00 97.94 88 ALA A N 1
ATOM 705 C CA . ALA A 1 88 ? -8.971 -1.751 8.039 1.00 97.94 88 ALA A CA 1
ATOM 706 C C . ALA A 1 88 ? -7.836 -1.394 9.007 1.00 97.94 88 ALA A C 1
ATOM 708 O O . ALA A 1 88 ? -7.284 -0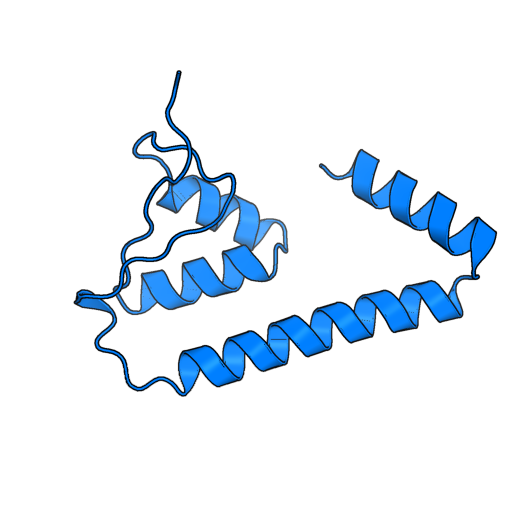.296 8.977 1.00 97.94 88 ALA A O 1
ATOM 709 N N . THR A 1 89 ? -7.451 -2.351 9.847 1.00 98.19 89 THR A N 1
ATOM 710 C CA . THR A 1 89 ? -6.350 -2.180 10.803 1.00 98.19 89 THR A CA 1
ATOM 711 C C . THR A 1 89 ? -5.095 -2.851 10.265 1.00 98.19 89 THR A C 1
ATOM 713 O O . THR A 1 89 ? -5.120 -4.040 9.950 1.00 98.19 89 THR A O 1
ATOM 716 N N . VAL A 1 90 ? -3.992 -2.113 10.151 1.00 97.56 90 VAL A N 1
ATOM 717 C CA . VAL A 1 90 ? -2.692 -2.706 9.816 1.00 97.56 90 VAL A CA 1
ATOM 718 C C . VAL A 1 90 ? -2.053 -3.333 11.054 1.00 97.56 90 VAL A C 1
ATOM 720 O O . VAL A 1 90 ? -2.164 -2.793 12.150 1.00 97.56 90 VAL A O 1
ATOM 723 N N . MET A 1 91 ? -1.407 -4.481 10.872 1.00 97.06 91 MET A N 1
ATOM 724 C CA . MET A 1 91 ? -0.754 -5.249 11.926 1.00 97.06 91 MET A CA 1
ATOM 725 C C . MET A 1 91 ? 0.739 -5.377 11.625 1.00 97.06 91 MET A C 1
ATOM 727 O O . MET A 1 91 ? 1.108 -5.677 10.487 1.00 97.06 91 MET A O 1
ATOM 731 N N . GLY A 1 92 ? 1.586 -5.214 12.642 1.00 94.06 92 GLY A N 1
ATOM 732 C CA . GLY A 1 92 ? 3.000 -5.567 12.543 1.00 94.06 92 GLY A CA 1
ATOM 733 C C . GLY A 1 92 ? 3.182 -7.074 12.349 1.00 94.06 92 GLY A C 1
ATOM 734 O O . GLY A 1 92 ? 2.413 -7.874 12.890 1.00 94.06 92 GLY A O 1
ATOM 735 N N . THR A 1 93 ? 4.181 -7.457 11.558 1.00 92.88 93 THR A N 1
ATOM 736 C CA . THR A 1 93 ? 4.533 -8.855 11.268 1.00 92.88 93 THR A CA 1
ATOM 737 C C . THR A 1 93 ? 5.858 -9.271 11.887 1.00 92.88 93 THR A C 1
ATOM 739 O O . THR A 1 93 ? 6.025 -10.450 12.181 1.00 92.88 93 THR A O 1
ATOM 742 N N . GLU A 1 94 ? 6.766 -8.323 12.126 1.00 91.19 94 GLU A N 1
ATOM 743 C CA . GLU A 1 94 ? 8.090 -8.607 12.680 1.00 91.19 94 GLU A CA 1
ATOM 744 C C . GLU A 1 94 ? 8.148 -8.290 14.173 1.00 91.19 94 GLU A C 1
ATOM 746 O O . GLU A 1 94 ? 7.784 -7.189 14.599 1.00 91.19 94 GLU A O 1
ATOM 751 N N . SER A 1 95 ? 8.640 -9.243 14.963 1.00 84.62 95 SER A N 1
ATOM 752 C CA . SER A 1 95 ? 8.958 -9.013 16.371 1.00 84.62 95 SER A CA 1
ATOM 753 C C . SER A 1 95 ? 10.145 -8.046 16.507 1.00 84.62 95 SER A C 1
ATOM 755 O O . SER A 1 95 ? 11.066 -8.099 15.695 1.00 84.62 95 SER A O 1
ATOM 757 N N . PRO A 1 96 ? 10.169 -7.186 17.540 1.00 69.00 96 PRO A N 1
ATOM 758 C CA . PRO A 1 96 ? 11.274 -6.256 17.809 1.00 69.00 96 PRO A CA 1
ATOM 759 C C . PRO A 1 96 ? 12.542 -6.915 18.398 1.00 69.00 96 PRO A C 1
ATOM 761 O O . PRO A 1 96 ? 13.395 -6.203 18.926 1.00 69.00 96 PRO A O 1
ATOM 764 N N . GLU A 1 97 ? 12.633 -8.247 18.357 1.00 60.56 97 GLU A N 1
ATOM 765 C CA . GLU A 1 97 ? 13.718 -9.067 18.927 1.00 60.56 97 GLU A CA 1
ATOM 766 C C . GLU A 1 97 ? 15.019 -8.993 18.115 1.00 60.56 97 GLU A C 1
ATOM 768 O O . GLU A 1 97 ? 14.955 -8.998 16.863 1.00 60.56 97 GLU A O 1
#

Solvent-accessible surface area (backbone atoms only — not comparable to full-atom values): 5553 Å² total; per-residue (Å²): 118,69,69,58,56,52,50,52,49,53,57,47,32,76,75,60,34,63,73,50,47,54,52,49,53,51,52,53,53,52,48,54,53,50,51,52,54,55,58,70,65,50,91,67,68,30,74,76,38,74,44,79,48,90,86,30,55,51,72,91,49,47,71,58,52,34,49,56,41,23,75,71,68,35,67,69,31,41,50,50,46,56,44,36,78,60,42,23,43,79,45,50,64,33,74,88,121

Nearest PDB structures (foldseek):
  5ktk-assembly1_A  TM=4.348E-01  e=2.114E+00  Bacillus subtilis subsp. subtilis str. 168
  7m2x-assembly1_C  TM=3.357E-01  e=6.331E+00  Saccharomyces cerevisiae S288C

Secondary structure (DSSP, 8-state):
-HHHHHHHHHHHHHHH-HHHHHHHHHHHHHHHHHHHHHHHHS---GGG-EEE-TT-B-SS-HHHHHHHHHHTT-HHHHHHHHHHHTTPEEE--B---

pLDDT: mean 92.08, std 8.98, range [51.03, 98.19]

Radius of gyration: 16.04 Å; Cα contacts (8 Å, |Δi|>4): 92; chains: 1; bounding box: 40×18×43 Å